Protein AF-A0A9D4UCG1-F1 (afdb_monomer_lite)

InterPro domains:
  IPR018625 Protein Pet100 [PF09803] (10-72)

Sequence (78 aa):
MSATGTRKGVLEVFKFACYVCIPISMMALFANNPDNLEKVVRNRSYVVYPPEGPPLPPPEEIREMMKRGRANNCKDQS

Organism: Adiantum capillus-veneris (NCBI:txid13818)

pLDDT: mean 77.63, std 11.61, range [43.78, 95.75]

Foldseek 3Di:
DDPPVVVVVVVVVVVVCCVVVVVVVCCVPQVVDVVNVVVVCVVVDPDDDDPDPDPDDDPVVVVVVVVVVVVVVVVVVD

Radius of gyration: 33.57 Å; chains: 1; bounding box: 68×21×88 Å

Structure (mmCIF, N/CA/C/O backbone):
data_AF-A0A9D4UCG1-F1
#
_entry.id   AF-A0A9D4UCG1-F1
#
loop_
_atom_site.group_PDB
_atom_site.id
_atom_site.type_symbol
_atom_site.label_atom_id
_atom_site.label_alt_id
_atom_site.label_comp_id
_atom_site.label_asym_id
_atom_site.label_entity_id
_atom_site.label_seq_id
_atom_site.pdbx_PDB_ins_code
_atom_site.Cartn_x
_atom_site.Cartn_y
_atom_site.Cartn_z
_atom_site.occupancy
_atom_site.B_iso_or_equiv
_atom_site.auth_seq_id
_atom_site.auth_comp_id
_atom_site.auth_asym_id
_atom_site.auth_atom_id
_atom_site.pdbx_PDB_model_num
ATOM 1 N N . MET A 1 1 ? 18.778 7.077 -42.481 1.00 45.19 1 MET A N 1
ATOM 2 C CA . MET A 1 1 ? 17.990 6.220 -41.563 1.00 45.19 1 MET A CA 1
ATOM 3 C C . MET A 1 1 ? 17.589 7.049 -40.352 1.00 45.19 1 MET A C 1
ATOM 5 O O . MET A 1 1 ? 18.451 7.676 -39.756 1.00 45.19 1 MET A O 1
ATOM 9 N N . SER A 1 2 ? 16.293 7.146 -40.050 1.00 43.78 2 SER A N 1
ATOM 10 C CA . SER A 1 2 ? 15.767 8.092 -39.054 1.00 43.78 2 SER A CA 1
ATOM 11 C C . SER A 1 2 ? 15.923 7.557 -37.619 1.00 43.78 2 SER A C 1
ATOM 13 O O . SER A 1 2 ? 15.449 6.463 -37.315 1.00 43.78 2 SER A O 1
ATOM 15 N N . ALA A 1 3 ? 16.544 8.337 -36.724 1.00 56.91 3 ALA A N 1
ATOM 16 C CA . ALA A 1 3 ? 16.840 8.024 -35.310 1.00 56.91 3 ALA A CA 1
ATOM 17 C C . ALA A 1 3 ? 15.597 7.888 -34.389 1.00 56.91 3 ALA A C 1
ATOM 19 O O . ALA A 1 3 ? 15.673 7.970 -33.160 1.00 56.91 3 ALA A O 1
ATOM 20 N N . THR A 1 4 ? 14.413 7.728 -34.975 1.00 56.62 4 THR A N 1
ATOM 21 C CA . THR A 1 4 ? 13.131 7.575 -34.274 1.00 56.62 4 THR A CA 1
ATOM 22 C C . THR A 1 4 ? 12.833 6.106 -33.940 1.00 56.62 4 THR A C 1
ATOM 24 O O . THR A 1 4 ? 12.104 5.844 -32.989 1.00 56.62 4 THR A O 1
ATOM 27 N N . GLY A 1 5 ? 13.432 5.143 -34.658 1.00 60.25 5 GLY A N 1
ATOM 28 C CA . GLY A 1 5 ? 13.250 3.704 -34.403 1.00 60.25 5 GLY A CA 1
ATOM 29 C C . GLY A 1 5 ? 13.866 3.229 -33.080 1.00 60.25 5 GLY A C 1
ATOM 30 O O . GLY A 1 5 ? 13.206 2.550 -32.300 1.00 60.25 5 GLY A O 1
ATOM 31 N N . THR A 1 6 ? 15.089 3.668 -32.768 1.00 62.16 6 THR A N 1
ATOM 32 C CA . THR A 1 6 ? 15.820 3.261 -31.552 1.00 62.16 6 THR A CA 1
ATOM 33 C C . THR A 1 6 ? 15.191 3.812 -30.266 1.00 62.16 6 THR A C 1
ATOM 35 O O . THR A 1 6 ? 15.190 3.141 -29.239 1.00 62.16 6 THR A O 1
ATOM 38 N N . ARG A 1 7 ? 14.584 5.009 -30.315 1.00 62.22 7 ARG A N 1
ATOM 39 C CA . ARG A 1 7 ? 13.923 5.636 -29.152 1.00 62.22 7 ARG A CA 1
ATOM 40 C C . ARG A 1 7 ? 12.638 4.920 -28.726 1.00 62.22 7 ARG A C 1
ATOM 42 O O . ARG A 1 7 ? 12.347 4.886 -27.535 1.00 62.22 7 ARG A O 1
ATOM 49 N N . LYS A 1 8 ? 11.897 4.325 -29.671 1.00 66.06 8 LYS A N 1
ATOM 50 C CA . LYS A 1 8 ? 10.700 3.524 -29.360 1.00 66.06 8 LYS A CA 1
ATOM 51 C C . LYS A 1 8 ? 11.067 2.238 -28.609 1.00 66.06 8 LYS A C 1
ATOM 53 O O . LYS A 1 8 ? 10.492 1.980 -27.560 1.00 66.06 8 LYS A O 1
ATOM 58 N N . GLY A 1 9 ? 12.096 1.516 -29.063 1.00 78.81 9 GLY A N 1
ATOM 59 C CA . GLY A 1 9 ? 12.559 0.291 -28.394 1.00 78.81 9 GLY A CA 1
ATOM 60 C C . GLY A 1 9 ? 13.104 0.526 -26.979 1.00 78.81 9 GLY A C 1
ATOM 61 O O . GLY A 1 9 ? 12.794 -0.228 -26.064 1.00 78.81 9 GLY A O 1
ATOM 62 N N . VAL A 1 10 ? 13.856 1.612 -26.758 1.00 87.38 10 VAL A N 1
ATOM 63 C CA . VAL A 1 10 ? 14.370 1.952 -25.415 1.00 87.38 10 VAL A CA 1
ATOM 64 C C . VAL A 1 10 ? 13.238 2.290 -24.440 1.00 87.38 10 VAL A C 1
ATOM 66 O O . VAL A 1 10 ? 13.284 1.874 -23.284 1.00 87.38 10 VAL A O 1
ATOM 69 N N . LEU A 1 11 ? 12.200 3.000 -24.893 1.00 88.50 11 LEU A N 1
ATOM 70 C CA . LEU A 1 11 ? 11.036 3.321 -24.060 1.00 88.50 11 LEU A CA 1
ATOM 71 C C . LEU A 1 11 ? 10.233 2.075 -23.674 1.00 88.50 11 LEU A C 1
ATOM 73 O O . LEU A 1 11 ? 9.735 1.996 -22.553 1.00 88.50 11 LEU A O 1
ATOM 77 N N . GLU A 1 12 ? 10.128 1.095 -24.567 1.00 88.62 12 GLU A N 1
ATOM 78 C CA . GLU A 1 12 ? 9.453 -0.174 -24.280 1.00 88.62 12 GLU A CA 1
ATOM 79 C C . GLU A 1 12 ? 10.234 -1.022 -23.272 1.00 88.62 12 GLU A C 1
ATOM 81 O O . GLU A 1 12 ? 9.647 -1.517 -22.309 1.00 88.62 12 GLU A O 1
ATOM 86 N N . VAL A 1 13 ? 11.559 -1.117 -23.423 1.00 90.75 13 VAL A N 1
ATOM 87 C CA . VAL A 1 13 ? 12.425 -1.820 -22.462 1.00 90.75 13 VAL A CA 1
ATOM 88 C C . VAL A 1 13 ? 12.403 -1.132 -21.098 1.00 90.75 13 VAL A C 1
ATOM 90 O O . VAL A 1 13 ? 12.295 -1.806 -20.077 1.00 90.75 13 VAL A O 1
ATOM 93 N N . PHE A 1 14 ? 12.437 0.201 -21.059 1.00 92.81 14 PHE A N 1
ATOM 94 C CA . PHE A 1 14 ? 12.307 0.956 -19.813 1.00 92.81 14 PHE A CA 1
ATOM 95 C C . PHE A 1 14 ? 10.948 0.716 -19.146 1.00 92.81 14 PHE A C 1
ATOM 97 O O . PHE A 1 14 ? 10.887 0.426 -17.955 1.00 92.81 14 PHE A O 1
ATOM 104 N N . LYS A 1 15 ? 9.855 0.770 -19.916 1.00 90.25 15 LYS A N 1
ATOM 105 C CA . LYS A 1 15 ? 8.502 0.502 -19.418 1.00 90.25 15 LYS A CA 1
ATOM 106 C C . LYS A 1 15 ? 8.393 -0.912 -18.840 1.00 90.25 15 LYS A C 1
ATOM 108 O O . LYS A 1 15 ? 7.850 -1.079 -17.751 1.00 90.25 15 LYS A O 1
ATOM 113 N N . PHE A 1 16 ? 8.949 -1.910 -19.528 1.00 93.94 16 PHE A N 1
ATOM 114 C CA . PHE A 1 16 ? 9.015 -3.287 -19.039 1.00 93.94 16 PHE A CA 1
ATOM 115 C C . PHE A 1 16 ? 9.840 -3.398 -17.751 1.00 93.94 16 PHE A C 1
ATOM 117 O O . PHE A 1 16 ? 9.373 -3.973 -16.769 1.00 93.94 16 PHE A O 1
ATOM 124 N N . ALA A 1 17 ? 11.023 -2.780 -17.715 1.00 94.69 17 ALA A N 1
ATOM 125 C CA . ALA A 1 17 ? 11.869 -2.751 -16.530 1.00 94.69 17 ALA A CA 1
ATOM 126 C C . ALA A 1 17 ? 11.150 -2.100 -15.341 1.00 94.69 17 ALA A C 1
ATOM 128 O O . ALA A 1 17 ? 11.174 -2.653 -14.249 1.00 94.69 17 ALA A O 1
ATOM 129 N N . CYS A 1 18 ? 10.438 -0.988 -15.534 1.00 95.06 18 CYS A N 1
ATOM 130 C CA . CYS A 1 18 ? 9.628 -0.378 -14.481 1.00 95.06 18 CYS A CA 1
ATOM 131 C C . CYS A 1 18 ? 8.542 -1.330 -13.967 1.00 95.06 18 CYS A C 1
ATOM 133 O O . CYS A 1 18 ? 8.413 -1.491 -12.755 1.00 95.06 18 CYS A O 1
ATOM 135 N N . TYR A 1 19 ? 7.794 -1.994 -14.853 1.00 93.75 19 TYR A N 1
ATOM 136 C CA . TYR A 1 19 ? 6.742 -2.921 -14.426 1.00 93.75 19 TYR A CA 1
ATOM 137 C C . TYR A 1 19 ? 7.258 -4.100 -13.607 1.00 93.75 19 TYR A C 1
ATOM 139 O O . TYR A 1 19 ? 6.523 -4.597 -12.762 1.00 93.75 19 TYR A O 1
ATOM 147 N N . VAL A 1 20 ? 8.496 -4.540 -13.833 1.00 94.44 20 VAL A N 1
ATOM 148 C CA . VAL A 1 20 ? 9.101 -5.653 -13.093 1.00 94.44 20 VAL A CA 1
ATOM 149 C C . VAL A 1 20 ? 9.812 -5.155 -11.829 1.00 94.44 20 VAL A C 1
ATOM 151 O O . VAL A 1 20 ? 9.608 -5.690 -10.742 1.00 94.44 20 VAL A O 1
ATOM 154 N N . CYS A 1 21 ? 10.602 -4.087 -11.931 1.00 95.75 21 CYS A N 1
ATOM 155 C CA . CYS A 1 21 ? 11.401 -3.564 -10.823 1.00 95.75 21 CYS A CA 1
ATOM 156 C C . CYS A 1 21 ? 10.551 -2.914 -9.726 1.00 95.75 21 CYS A C 1
ATOM 158 O O . CYS A 1 21 ? 10.899 -3.029 -8.552 1.00 95.75 21 CYS A O 1
ATOM 160 N N . ILE A 1 22 ? 9.441 -2.246 -10.060 1.00 93.31 22 ILE A N 1
ATOM 161 C CA . ILE A 1 22 ? 8.575 -1.594 -9.063 1.00 93.31 22 ILE A CA 1
ATOM 162 C C . ILE A 1 22 ? 7.974 -2.613 -8.077 1.00 93.31 22 ILE A C 1
ATOM 164 O O . ILE A 1 22 ? 8.204 -2.456 -6.879 1.00 93.31 22 ILE A O 1
ATOM 168 N N . PRO A 1 23 ? 7.263 -3.678 -8.500 1.00 89.12 23 PRO A N 1
ATOM 169 C CA . PRO A 1 23 ? 6.704 -4.647 -7.559 1.00 89.12 23 PRO A CA 1
ATOM 170 C C . PRO A 1 23 ? 7.785 -5.427 -6.803 1.00 89.12 23 PRO A C 1
ATOM 172 O O . PRO A 1 23 ? 7.625 -5.656 -5.606 1.00 89.12 23 PRO A O 1
ATOM 175 N N . ILE A 1 24 ? 8.906 -5.779 -7.448 1.00 91.06 24 ILE A N 1
ATOM 176 C CA . ILE A 1 24 ? 10.018 -6.477 -6.779 1.00 91.06 24 ILE A CA 1
ATOM 177 C C . ILE A 1 24 ? 10.644 -5.595 -5.698 1.00 91.06 24 ILE A C 1
ATOM 179 O O . ILE A 1 24 ? 10.844 -6.054 -4.577 1.00 91.06 24 ILE A O 1
ATOM 183 N N . SER A 1 25 ? 10.935 -4.330 -6.004 1.00 87.62 25 SER A N 1
ATOM 184 C CA . SER A 1 25 ? 11.515 -3.406 -5.024 1.00 87.62 25 SER A CA 1
ATOM 185 C C . SER A 1 25 ? 10.533 -3.087 -3.898 1.00 87.62 25 SER A C 1
ATOM 187 O O . SER A 1 25 ? 10.935 -3.051 -2.737 1.00 87.62 25 SER A O 1
ATOM 189 N N . MET A 1 26 ? 9.239 -2.940 -4.204 1.00 85.00 26 MET A N 1
ATOM 190 C CA . MET A 1 26 ? 8.209 -2.737 -3.188 1.00 85.00 26 MET A CA 1
ATOM 191 C C . MET A 1 26 ? 8.108 -3.947 -2.250 1.00 85.00 26 MET A C 1
ATOM 193 O O . MET A 1 26 ? 8.097 -3.771 -1.035 1.00 85.00 26 MET A O 1
ATOM 197 N N . MET A 1 27 ? 8.128 -5.171 -2.788 1.00 81.62 27 MET A N 1
ATOM 198 C CA . MET A 1 27 ? 8.157 -6.397 -1.986 1.00 81.62 27 MET A CA 1
ATOM 199 C C . MET A 1 27 ? 9.433 -6.480 -1.135 1.00 81.62 27 MET A C 1
ATOM 201 O O . MET A 1 27 ? 9.368 -6.675 0.076 1.00 81.62 27 MET A O 1
ATOM 205 N N . ALA A 1 28 ? 10.599 -6.273 -1.748 1.00 80.44 28 ALA A N 1
ATOM 206 C CA . ALA A 1 28 ? 11.886 -6.448 -1.086 1.00 80.44 28 ALA A CA 1
ATOM 207 C C . ALA A 1 28 ? 12.140 -5.431 0.037 1.00 80.44 28 ALA A C 1
ATOM 209 O O . ALA A 1 28 ? 12.732 -5.783 1.054 1.00 80.44 28 ALA A O 1
ATOM 210 N N . LEU A 1 29 ? 11.709 -4.180 -0.141 1.00 77.81 29 LEU A N 1
ATOM 211 C CA . LEU A 1 29 ? 11.982 -3.100 0.810 1.00 77.81 29 LEU A CA 1
ATOM 212 C C . LEU A 1 29 ? 10.908 -2.989 1.896 1.00 77.81 29 LEU A C 1
ATOM 214 O O . LEU A 1 29 ? 11.244 -2.780 3.065 1.00 77.81 29 LEU A O 1
ATOM 218 N N . PHE A 1 30 ? 9.630 -3.138 1.530 1.00 71.81 30 PHE A N 1
ATOM 219 C CA . PHE A 1 30 ? 8.520 -2.952 2.467 1.00 71.81 30 PHE A CA 1
ATOM 220 C C . PHE A 1 30 ? 8.055 -4.256 3.116 1.00 71.81 30 PHE A C 1
ATOM 222 O O . PHE A 1 30 ? 7.833 -4.263 4.322 1.00 71.81 30 PHE A O 1
ATOM 229 N N . ALA A 1 31 ? 7.911 -5.353 2.364 1.00 68.19 31 ALA A N 1
ATOM 230 C CA . ALA A 1 31 ? 7.301 -6.577 2.896 1.00 68.19 31 ALA A CA 1
ATOM 231 C C . ALA A 1 31 ? 8.277 -7.452 3.702 1.00 68.19 31 ALA A C 1
ATOM 233 O O . ALA A 1 31 ? 7.853 -8.139 4.625 1.00 68.19 31 ALA A O 1
ATOM 234 N N . ASN A 1 32 ? 9.580 -7.395 3.411 1.00 67.62 32 ASN A N 1
ATOM 235 C CA . ASN A 1 32 ? 10.587 -8.174 4.147 1.00 67.62 32 ASN A CA 1
ATOM 236 C C . ASN A 1 32 ? 10.924 -7.606 5.539 1.00 67.62 32 ASN A C 1
ATOM 238 O O . ASN A 1 32 ? 11.660 -8.240 6.289 1.00 67.62 32 ASN A O 1
ATOM 242 N N . ASN A 1 33 ? 10.398 -6.426 5.886 1.00 71.44 33 ASN A N 1
ATOM 243 C CA . ASN A 1 33 ? 10.612 -5.779 7.177 1.00 71.44 33 ASN A CA 1
ATOM 244 C C . ASN A 1 33 ? 9.260 -5.605 7.887 1.00 71.44 33 ASN A C 1
ATOM 246 O O . ASN A 1 33 ? 8.572 -4.609 7.628 1.00 71.44 33 ASN A O 1
ATOM 250 N N . PRO A 1 34 ? 8.866 -6.535 8.776 1.00 71.06 34 PRO A N 1
ATOM 251 C CA . PRO A 1 34 ? 7.556 -6.498 9.424 1.00 71.06 34 PRO A CA 1
ATOM 252 C C . PRO A 1 34 ? 7.320 -5.188 10.192 1.00 71.06 34 PRO A C 1
ATOM 254 O O . PRO A 1 34 ? 6.221 -4.649 10.128 1.00 71.06 34 PRO A O 1
ATOM 257 N N . ASP A 1 35 ? 8.361 -4.601 10.791 1.00 76.62 35 ASP A N 1
ATOM 258 C CA . ASP A 1 35 ? 8.271 -3.330 11.527 1.00 76.62 35 ASP A CA 1
ATOM 259 C C . ASP A 1 35 ? 7.918 -2.129 10.631 1.00 76.62 35 ASP A C 1
ATOM 261 O O . ASP A 1 35 ? 7.213 -1.204 11.043 1.00 76.62 35 ASP A O 1
ATOM 265 N N . ASN A 1 36 ? 8.416 -2.109 9.390 1.00 73.69 36 ASN A N 1
ATOM 266 C CA . ASN A 1 36 ? 8.119 -1.039 8.433 1.00 73.69 36 ASN A CA 1
ATOM 267 C C . ASN A 1 36 ? 6.734 -1.230 7.819 1.00 73.69 36 ASN A C 1
ATOM 269 O O . ASN A 1 36 ? 5.989 -0.260 7.665 1.00 73.69 36 ASN A O 1
ATOM 273 N N . LEU A 1 37 ? 6.376 -2.478 7.509 1.00 75.38 37 LEU A N 1
ATOM 274 C CA . LEU A 1 37 ? 5.047 -2.831 7.031 1.00 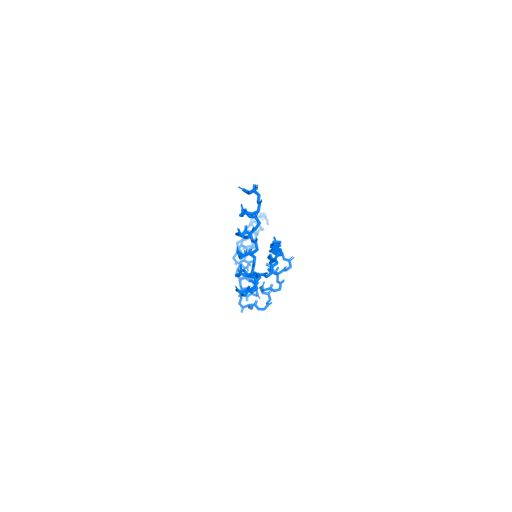75.38 37 LEU A CA 1
ATOM 275 C C . LEU A 1 37 ? 3.984 -2.458 8.071 1.00 75.38 37 LEU A C 1
ATOM 277 O O . LEU A 1 37 ? 2.999 -1.806 7.734 1.00 75.38 37 LEU A O 1
ATOM 281 N N . GLU A 1 38 ? 4.218 -2.785 9.341 1.00 77.44 38 GLU A N 1
ATOM 282 C CA . GLU A 1 38 ? 3.327 -2.456 10.448 1.00 77.44 38 GLU A CA 1
ATOM 283 C C . GLU A 1 38 ? 3.136 -0.943 10.605 1.00 77.44 38 GLU A C 1
ATOM 285 O O . GLU A 1 38 ? 2.001 -0.482 10.719 1.00 77.44 38 GLU A O 1
ATOM 290 N N . LYS A 1 39 ? 4.208 -0.142 10.540 1.00 76.75 39 LYS A N 1
ATOM 291 C CA . LYS A 1 39 ? 4.106 1.330 10.586 1.00 76.75 39 LYS A CA 1
ATOM 292 C C . LYS A 1 39 ? 3.281 1.897 9.425 1.00 76.75 39 LYS A C 1
ATOM 294 O O . LYS A 1 39 ? 2.461 2.789 9.634 1.00 76.75 39 LYS A O 1
ATOM 299 N N . VAL A 1 40 ? 3.469 1.382 8.207 1.00 78.19 40 VAL A N 1
ATOM 300 C CA . VAL A 1 40 ? 2.717 1.824 7.019 1.00 78.19 40 VAL A CA 1
ATOM 301 C C . VAL A 1 40 ? 1.245 1.421 7.112 1.00 78.19 40 VAL A C 1
ATOM 303 O O . VAL A 1 40 ? 0.367 2.237 6.825 1.00 78.19 40 VAL A O 1
ATOM 306 N N . VAL A 1 41 ? 0.969 0.188 7.539 1.00 78.44 41 VAL A N 1
ATOM 307 C CA . VAL A 1 41 ? -0.393 -0.329 7.702 1.00 78.44 41 VAL A CA 1
ATOM 308 C C . VAL A 1 41 ? -1.118 0.421 8.813 1.00 78.44 41 VAL A C 1
ATOM 310 O O . VAL A 1 41 ? -2.219 0.895 8.565 1.00 78.44 41 VAL A O 1
ATOM 313 N N . ARG A 1 42 ? -0.498 0.637 9.981 1.00 74.81 42 ARG A N 1
ATOM 314 C CA . ARG A 1 42 ? -1.090 1.403 11.095 1.00 74.81 42 ARG A CA 1
ATOM 315 C C . ARG A 1 42 ? -1.443 2.843 10.708 1.00 74.81 42 ARG A C 1
ATOM 317 O O . ARG A 1 42 ? -2.499 3.331 11.092 1.00 74.81 42 ARG A O 1
ATOM 324 N N . ASN A 1 43 ? -0.617 3.505 9.893 1.00 76.94 43 ASN A N 1
ATOM 325 C CA . ASN A 1 43 ? -0.914 4.854 9.387 1.00 76.94 43 ASN A CA 1
ATOM 326 C C . ASN A 1 43 ? -2.103 4.899 8.408 1.00 76.94 43 ASN A C 1
ATOM 328 O O . ASN A 1 43 ? -2.642 5.973 8.142 1.00 76.94 43 ASN A O 1
ATOM 332 N N . ARG A 1 44 ? -2.486 3.760 7.820 1.00 72.75 44 ARG A N 1
ATOM 333 C CA . ARG A 1 44 ? -3.560 3.651 6.820 1.00 72.75 44 ARG A CA 1
ATOM 334 C C . ARG A 1 44 ? -4.785 2.885 7.321 1.00 72.75 44 ARG A C 1
ATOM 336 O O . ARG A 1 44 ? -5.844 2.995 6.709 1.00 72.75 44 ARG A O 1
ATOM 343 N N . SER A 1 45 ? -4.664 2.118 8.400 1.00 68.81 45 SER A N 1
ATOM 344 C CA . SER A 1 45 ? -5.732 1.281 8.933 1.00 68.81 45 SER A CA 1
ATOM 345 C C . SER A 1 45 ? -6.741 2.132 9.699 1.00 68.81 45 SER A C 1
ATOM 347 O O . SER A 1 45 ? -6.533 2.475 10.860 1.00 68.81 45 SER A O 1
ATOM 349 N N . TYR A 1 46 ? -7.861 2.445 9.050 1.00 61.12 46 TYR A N 1
ATOM 350 C CA . TYR A 1 46 ? -9.041 3.035 9.680 1.00 61.12 46 TYR A CA 1
ATOM 351 C C . TYR A 1 46 ? -9.886 1.933 10.337 1.00 61.12 46 TYR A C 1
ATOM 353 O O . TYR A 1 46 ? -11.005 1.652 9.919 1.00 61.12 46 TYR A O 1
ATOM 361 N N . VAL A 1 47 ? -9.322 1.235 11.322 1.00 73.81 47 VAL A N 1
ATOM 362 C CA . VAL A 1 47 ? -10.080 0.266 12.122 1.00 73.81 47 VAL A CA 1
ATOM 363 C C . VAL A 1 47 ? -10.290 0.881 13.493 1.00 73.81 47 VAL A C 1
ATOM 365 O O . VAL A 1 47 ? -9.428 0.811 14.365 1.00 73.81 47 VAL A O 1
ATOM 368 N N . VAL A 1 48 ? -11.438 1.532 13.657 1.00 75.62 4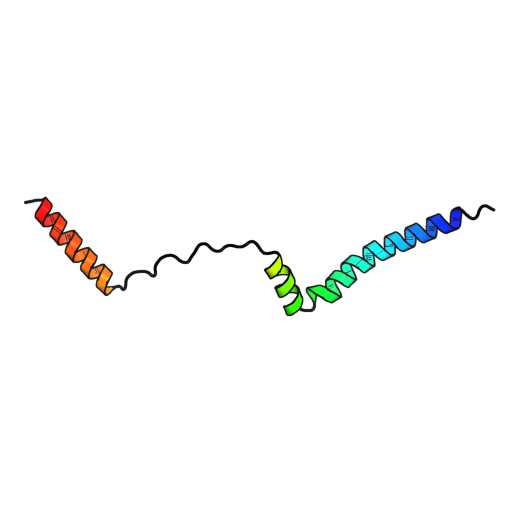8 VAL A N 1
ATOM 369 C CA . VAL A 1 48 ? -11.929 1.950 14.968 1.00 75.62 48 VAL A CA 1
ATOM 370 C C . VAL A 1 48 ? -12.642 0.742 15.555 1.00 75.62 48 VAL A C 1
ATOM 372 O O . VAL A 1 48 ? -13.766 0.435 15.157 1.00 75.62 48 VAL A O 1
ATOM 375 N N . TYR A 1 49 ? -11.978 0.031 16.468 1.00 71.12 49 TYR A N 1
ATOM 376 C CA . TYR A 1 49 ? -12.703 -0.928 17.290 1.00 71.12 49 TYR A CA 1
ATOM 377 C C . TYR A 1 49 ? -13.705 -0.148 18.141 1.00 71.12 49 TYR A C 1
ATOM 379 O O . TYR A 1 49 ? -13.322 0.855 18.757 1.00 71.12 49 TYR A O 1
ATOM 387 N N . PRO A 1 50 ? -14.985 -0.553 18.149 1.00 77.38 50 PRO A N 1
ATOM 388 C CA . PRO A 1 50 ? -15.932 0.017 19.084 1.00 77.38 50 PRO A CA 1
ATOM 389 C C . PRO A 1 50 ? -15.373 -0.164 20.502 1.00 77.38 50 PRO A C 1
ATOM 391 O O . PRO A 1 50 ? -14.739 -1.186 20.774 1.00 77.38 50 PRO A O 1
ATOM 394 N N . PRO A 1 51 ? -15.546 0.831 21.384 1.00 78.56 51 PRO A N 1
ATOM 395 C CA . PRO A 1 51 ? -15.050 0.742 22.748 1.00 78.56 51 PRO A CA 1
ATOM 396 C C . PRO A 1 51 ? -15.586 -0.536 23.392 1.00 78.56 51 PRO A C 1
ATOM 398 O O . PRO A 1 51 ? -16.790 -0.796 23.324 1.00 78.56 51 PRO A O 1
ATOM 401 N N . GLU A 1 52 ? -14.683 -1.330 23.975 1.00 74.56 52 GLU A N 1
ATOM 402 C CA . GLU A 1 52 ? -15.046 -2.502 24.771 1.00 74.56 52 GLU A CA 1
ATOM 403 C C . GLU A 1 52 ? -16.162 -2.089 25.738 1.00 74.56 52 GLU A C 1
ATOM 405 O O . GLU A 1 52 ? -16.053 -1.070 26.431 1.00 74.56 52 GLU A O 1
ATOM 410 N N . GLY A 1 53 ? -17.276 -2.825 25.710 1.00 79.19 53 GLY A N 1
ATOM 411 C CA . GLY A 1 53 ? -18.434 -2.522 26.544 1.00 79.19 53 GLY A CA 1
ATOM 412 C C . GLY A 1 53 ? -18.060 -2.506 28.031 1.00 79.19 53 GLY A C 1
ATOM 413 O O . GLY A 1 53 ? -17.014 -3.043 28.409 1.00 79.19 53 GLY A O 1
ATOM 414 N N . PRO A 1 54 ? -18.892 -1.901 28.900 1.00 80.19 54 PRO A N 1
ATOM 415 C CA . PRO A 1 54 ? -18.639 -1.924 30.334 1.00 80.19 54 PRO A CA 1
ATOM 416 C C . PRO A 1 54 ? -18.361 -3.369 30.782 1.00 80.19 54 PRO A C 1
ATOM 418 O O . PRO A 1 54 ? -19.100 -4.273 30.371 1.00 80.19 54 PRO A O 1
ATOM 421 N N . PRO A 1 55 ? -17.300 -3.599 31.581 1.00 79.12 55 PRO A N 1
ATOM 422 C CA . PRO A 1 55 ? -16.978 -4.921 32.093 1.00 79.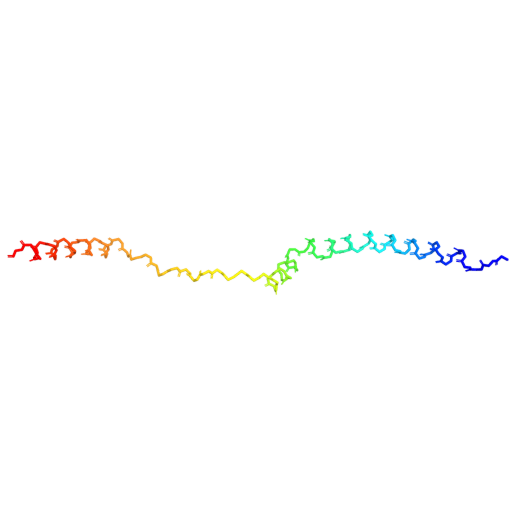12 55 PRO A CA 1
ATOM 423 C C . PRO A 1 55 ? -18.220 -5.571 32.694 1.00 79.12 55 PRO A C 1
ATOM 425 O O . PRO A 1 55 ? -19.009 -4.898 33.364 1.00 79.12 55 PRO A O 1
ATOM 428 N N . LEU A 1 56 ? -18.401 -6.872 32.447 1.00 79.12 56 LEU A N 1
ATOM 429 C CA . LEU A 1 56 ? -19.523 -7.590 33.039 1.00 79.12 56 LEU A CA 1
ATOM 430 C C . LEU A 1 56 ? -19.490 -7.419 34.568 1.00 79.12 56 LEU A C 1
ATOM 432 O O . LEU A 1 56 ? -18.416 -7.539 35.167 1.00 79.12 56 LEU A O 1
ATOM 436 N N . PRO A 1 57 ? -20.647 -7.173 35.208 1.00 83.50 57 PRO A N 1
ATOM 437 C CA . PRO A 1 57 ? -20.717 -7.125 36.658 1.00 83.50 57 PRO A CA 1
ATOM 438 C C . PRO A 1 57 ? -20.255 -8.467 37.253 1.00 83.50 57 PRO A C 1
ATOM 440 O O . PRO A 1 57 ? -20.492 -9.526 36.659 1.00 83.50 57 PRO A O 1
ATOM 443 N N . PRO A 1 58 ? -19.595 -8.455 38.422 1.00 87.56 58 PRO A N 1
ATOM 444 C CA . PRO A 1 58 ? -19.121 -9.668 39.072 1.00 87.56 58 PRO A CA 1
ATOM 445 C C . PRO A 1 58 ? -20.288 -10.611 39.425 1.00 87.56 58 PRO A C 1
ATOM 447 O O . PRO A 1 58 ? -21.403 -10.160 39.703 1.00 87.56 58 PRO A O 1
ATOM 450 N N . PRO A 1 59 ? -20.054 -11.936 39.472 1.00 82.56 59 PRO A N 1
ATOM 451 C CA . PRO A 1 59 ? -21.113 -12.934 39.652 1.00 82.56 59 PRO A CA 1
ATOM 452 C C . PRO A 1 59 ? -21.897 -12.787 40.964 1.00 82.56 59 PRO A C 1
ATOM 454 O O . PRO A 1 59 ? -23.061 -13.186 41.024 1.00 82.56 59 PRO A O 1
ATOM 457 N N . GLU A 1 60 ? -21.300 -12.198 42.002 1.00 84.12 60 GLU A N 1
ATOM 458 C CA . GLU A 1 60 ? -22.006 -11.918 43.258 1.00 84.12 60 GLU A CA 1
ATOM 459 C C . GLU A 1 60 ? -23.035 -10.792 43.109 1.00 84.12 60 GLU A C 1
ATOM 461 O O . GLU A 1 60 ? -24.174 -10.937 43.556 1.00 84.12 60 GLU A O 1
ATOM 466 N N . GLU A 1 61 ? -22.702 -9.721 42.385 1.00 83.38 61 GLU A N 1
ATOM 467 C CA . GLU A 1 61 ? -23.652 -8.641 42.101 1.00 83.38 61 GLU A CA 1
ATOM 468 C C . GLU A 1 61 ? -24.802 -9.128 41.212 1.00 83.38 61 GLU A C 1
ATOM 470 O O . GLU A 1 61 ? -25.952 -8.748 41.428 1.00 83.38 61 GLU A O 1
ATOM 475 N N . ILE A 1 62 ? -24.538 -10.048 40.275 1.00 85.69 62 ILE A N 1
ATOM 476 C CA . ILE A 1 62 ? -25.578 -10.689 39.450 1.00 85.69 62 ILE A CA 1
ATOM 477 C C . ILE A 1 62 ? -26.580 -11.451 40.330 1.00 85.69 62 ILE A C 1
ATOM 479 O O . ILE A 1 62 ? -27.796 -11.358 40.134 1.00 85.69 62 ILE A O 1
ATOM 483 N N . ARG A 1 63 ? -26.092 -12.185 41.336 1.00 86.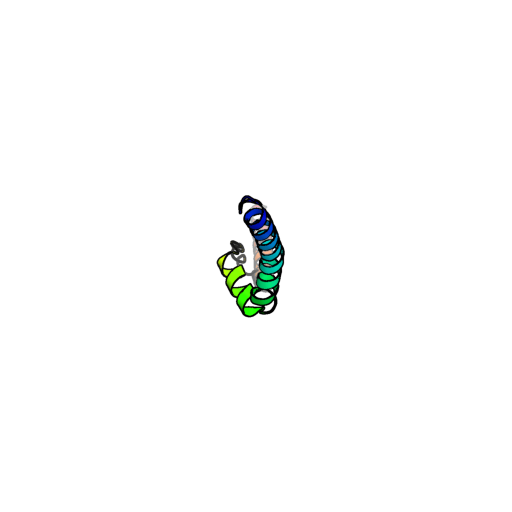00 63 ARG A N 1
ATOM 484 C CA . ARG A 1 63 ? -26.949 -12.927 42.276 1.00 86.00 63 ARG A CA 1
ATOM 485 C C . ARG A 1 63 ? -27.789 -11.990 43.135 1.00 86.00 63 ARG A C 1
ATOM 487 O O . ARG A 1 63 ? -28.956 -12.288 43.392 1.00 86.00 63 ARG A O 1
ATOM 494 N N . GLU A 1 64 ? -27.231 -10.867 43.575 1.00 86.88 64 GLU A N 1
ATOM 495 C CA . GLU A 1 64 ? -27.994 -9.859 44.310 1.00 86.88 64 GLU A CA 1
ATOM 496 C C . GLU A 1 64 ? -29.058 -9.189 43.439 1.00 86.88 64 GLU A C 1
ATOM 498 O O . GLU A 1 64 ? -30.199 -9.045 43.885 1.00 86.88 64 GLU A O 1
ATOM 503 N N . MET A 1 65 ? -28.730 -8.847 42.190 1.00 83.31 65 MET A N 1
ATOM 504 C CA . MET A 1 65 ? -29.681 -8.293 41.224 1.00 83.31 65 MET A CA 1
ATOM 505 C C . MET A 1 65 ? -30.852 -9.254 40.968 1.00 83.31 65 MET A C 1
ATOM 507 O O . MET A 1 65 ? -32.007 -8.829 40.996 1.00 83.31 65 MET A O 1
ATOM 511 N N . MET A 1 66 ? -30.590 -10.560 40.825 1.00 84.38 66 MET A N 1
ATOM 512 C CA . MET A 1 66 ? -31.644 -11.579 40.688 1.00 84.38 66 MET A CA 1
ATOM 513 C C . MET A 1 66 ? -32.533 -11.679 41.935 1.00 84.38 66 MET A C 1
ATOM 515 O O . MET A 1 66 ? -33.759 -11.746 41.820 1.00 84.38 66 MET A O 1
ATOM 519 N N . LYS A 1 67 ? -31.940 -11.667 43.137 1.00 85.19 67 LYS A N 1
ATOM 520 C CA . LYS A 1 67 ? -32.692 -11.707 44.404 1.00 85.19 67 LYS A CA 1
ATOM 521 C C . LYS A 1 67 ? -33.586 -10.475 44.564 1.00 85.19 67 LYS A C 1
ATOM 523 O O . LYS A 1 67 ? -34.754 -10.619 44.924 1.00 85.19 67 LYS A O 1
ATOM 528 N N . ARG A 1 68 ? -33.064 -9.280 44.256 1.00 82.19 68 ARG A N 1
ATOM 529 C CA .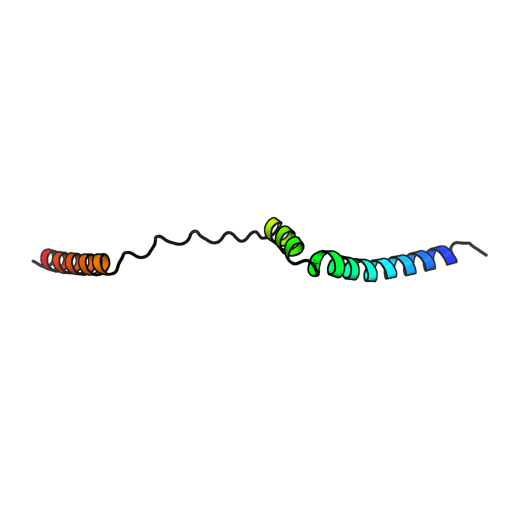 ARG A 1 68 ? -33.813 -8.012 44.305 1.00 82.19 68 ARG A CA 1
ATOM 530 C C . ARG A 1 68 ? -34.949 -7.992 43.277 1.00 82.19 68 ARG A C 1
ATOM 532 O O . ARG A 1 68 ? -36.077 -7.674 43.639 1.00 82.19 68 ARG A O 1
ATOM 539 N N . GLY A 1 69 ? -34.694 -8.411 42.036 1.00 84.75 69 GLY A N 1
ATOM 540 C CA . GLY A 1 69 ? -35.721 -8.491 40.988 1.00 84.75 69 GLY A CA 1
ATOM 541 C C . GLY A 1 69 ? -36.856 -9.465 41.322 1.00 84.75 69 GLY A C 1
ATOM 542 O O . GLY A 1 69 ? -38.024 -9.175 41.062 1.00 84.75 69 GLY A O 1
ATOM 543 N N . ARG A 1 70 ? -36.536 -10.594 41.968 1.00 81.62 70 ARG A N 1
ATOM 544 C CA . ARG A 1 70 ? -37.534 -11.556 42.455 1.00 81.62 70 ARG A CA 1
ATOM 545 C C . ARG A 1 70 ? -38.366 -11.003 43.615 1.00 81.62 70 ARG A C 1
ATOM 547 O O . ARG A 1 70 ? -39.571 -11.226 43.654 1.00 81.62 70 ARG A O 1
ATOM 554 N N . ALA A 1 71 ? -37.739 -10.287 44.548 1.00 80.75 71 ALA A N 1
ATOM 555 C CA . ALA A 1 71 ? -38.439 -9.667 45.670 1.00 80.75 71 ALA A CA 1
ATOM 556 C C . ALA A 1 71 ? -39.383 -8.540 45.219 1.00 80.75 71 ALA A C 1
ATOM 558 O O . ALA A 1 71 ? -40.477 -8.423 45.761 1.00 80.75 71 ALA A O 1
ATOM 559 N N . ASN A 1 72 ? -38.986 -7.748 44.218 1.00 80.06 72 ASN A N 1
ATOM 560 C CA . ASN A 1 72 ? -39.825 -6.683 43.666 1.00 80.06 72 ASN A CA 1
ATOM 561 C C . ASN A 1 72 ? -41.036 -7.251 42.911 1.00 80.06 72 ASN A C 1
ATOM 563 O O . ASN A 1 72 ? -42.152 -6.862 43.218 1.00 80.06 72 ASN A O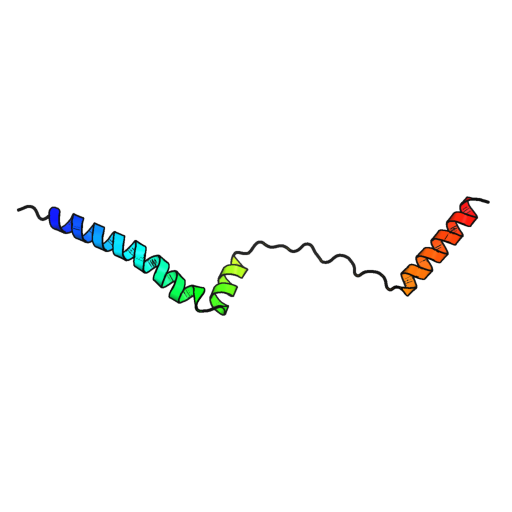 1
ATOM 567 N N . ASN A 1 73 ? -40.851 -8.277 42.066 1.00 77.69 73 ASN A N 1
ATOM 568 C CA . ASN A 1 73 ? -41.975 -8.961 41.404 1.00 77.69 73 ASN A CA 1
ATOM 569 C C . ASN A 1 73 ? -42.997 -9.558 42.390 1.00 77.69 73 ASN A C 1
ATOM 571 O O . ASN A 1 73 ? -44.179 -9.627 42.081 1.00 77.69 73 ASN A O 1
ATOM 575 N N . CYS A 1 74 ? -42.554 -10.000 43.571 1.00 64.94 74 CYS A N 1
ATOM 576 C CA . CYS A 1 74 ? -43.449 -10.503 44.618 1.00 64.94 74 CYS A CA 1
ATOM 577 C C . CYS A 1 74 ? -44.264 -9.372 45.278 1.00 64.94 74 CYS A C 1
ATOM 579 O O . CYS A 1 74 ? -45.421 -9.572 45.635 1.00 64.94 74 CYS A O 1
ATOM 581 N N . LYS A 1 75 ? -43.668 -8.179 45.423 1.00 63.97 75 LYS A N 1
ATOM 582 C CA . LYS A 1 75 ? -44.332 -6.991 45.983 1.00 63.97 75 LYS A CA 1
ATOM 583 C C . LYS A 1 75 ? -45.319 -6.359 45.011 1.00 63.97 75 LYS A C 1
ATOM 585 O O . LYS A 1 75 ? -46.364 -5.912 45.449 1.00 63.97 75 LYS A O 1
ATOM 590 N N . ASP A 1 76 ? -45.007 -6.363 43.719 1.00 66.12 76 ASP A N 1
ATOM 591 C CA . ASP A 1 76 ? -45.892 -5.829 42.676 1.00 66.12 76 ASP A CA 1
ATOM 592 C C . ASP A 1 76 ? -47.139 -6.717 42.451 1.00 66.12 76 ASP A C 1
ATOM 594 O O . ASP A 1 76 ? -48.058 -6.332 41.731 1.00 66.12 76 ASP A O 1
ATOM 598 N N . GLN A 1 77 ? -47.175 -7.910 43.062 1.00 57.41 77 GLN A N 1
ATOM 599 C CA . GLN A 1 77 ? -48.243 -8.909 42.941 1.00 57.41 77 GLN A CA 1
ATOM 600 C C . GLN A 1 77 ? -49.103 -9.061 44.220 1.00 57.41 77 GLN A C 1
ATOM 602 O O . GLN A 1 77 ? -49.973 -9.932 44.251 1.00 57.41 77 GLN A O 1
ATOM 607 N N . SER A 1 78 ? -48.882 -8.244 45.263 1.00 49.59 78 SER A N 1
ATOM 608 C CA . SER A 1 78 ? -49.680 -8.193 46.512 1.00 49.59 78 SER A CA 1
ATOM 609 C C . SER A 1 78 ? -50.368 -6.844 46.687 1.00 49.59 78 SER A C 1
ATOM 611 O O . SER A 1 78 ? -51.491 -6.840 47.233 1.00 49.59 78 SER A O 1
#

Secondary structure (DSSP, 8-state):
--THHHHHHHHHHHHHHHHHHHHHHHIIIIIT-HHHHHHHHHHH----PPPPPPPPPPHHHHHHHHHHHHHHHHHTT-